Protein AF-A0AAN6IP18-F1 (afdb_monomer)

Sequence (101 aa):
MSTSDHHLHGGDDYEDIKEQDRFLPIANVARIMKRALPENAKIAKEAKETVQECVSEFISFITSEASDRCQQEKRKTINGEDILWAMQSLGFENYAEVLKT

Solvent-accessible surface area (backbone atoms only — not comparable to full-atom values): 6123 Å² total; per-residue (Å²): 139,83,85,80,85,80,83,84,87,74,63,67,70,60,50,54,53,57,55,52,72,61,42,68,61,64,70,60,52,48,53,55,57,48,72,79,46,62,93,85,66,83,78,59,71,65,60,46,52,52,50,38,52,50,52,39,48,49,52,49,54,44,49,49,51,13,43,53,52,28,49,75,71,73,45,94,66,78,52,72,66,35,46,41,47,26,31,43,77,74,72,36,46,78,55,32,60,66,71,71,116

Foldseek 3Di:
DDDDDDDDPDDPVVVVVVVVVLWDPLVVQVVVVCVVDDPPDDDDPVNSVVVRVVVSVVVVQLVVQLVVVCVVVVHPDRDPVSSLVSCVVVPNPVVSVVSVD

pLDDT: mean 87.07, std 18.5, range [34.56, 98.44]

Mean predicted aligned error: 8.72 Å

Nearest PDB structures (foldseek):
  6r0m-assembly2_C  TM=9.789E-01  e=4.740E-11  Arabidopsis thaliana
  6y37-assembly1_B  TM=9.595E-01  e=6.102E-11  Aspergillus nidulans FGSC A4
  7c9o-assembly1_B  TM=9.652E-01  e=8.367E-11  Oryza sativa Japonica Group
  7cvo-assembly1_G-2  TM=9.884E-01  e=1.676E-10  Arabidopsis thaliana
  6y35-assembly1_B  TM=9.482E-01  e=1.011E-10  Aspergillus fumigatus A1163

Radius of gyration: 20.48 Å; Cα contacts (8 Å, |Δi|>4): 51; chains: 1; bounding box: 38×71×36 Å

Secondary structure (DSSP, 8-state):
----------SHHHHHHHHHHTS--HHHHHHHHHHTS-TT----HHHHHHHHHHHHHHHHHHHHHHHHHHHHTT-SS--HHHHHHHHHHTT-HHHHHHTT-

Structure (mmCIF, N/CA/C/O backbone):
data_AF-A0AAN6IP18-F1
#
_entry.id   AF-A0AAN6IP18-F1
#
loop_
_atom_site.group_PDB
_atom_site.id
_atom_site.type_symbol
_atom_site.label_atom_id
_atom_site.label_alt_id
_atom_site.label_comp_id
_atom_site.label_asym_id
_atom_site.label_entity_id
_atom_site.label_seq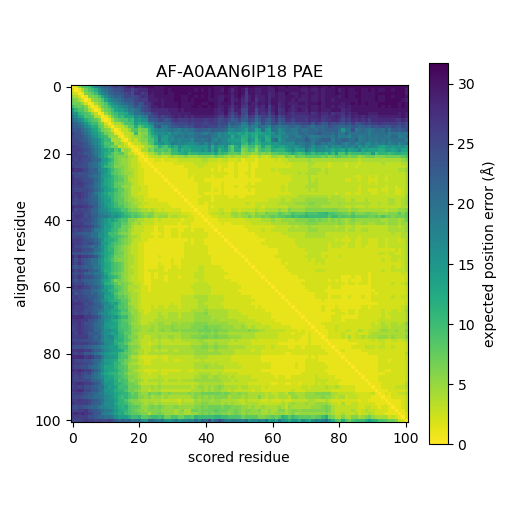_id
_atom_site.pdbx_PDB_ins_code
_atom_site.Cartn_x
_atom_site.Cartn_y
_atom_site.Cartn_z
_atom_site.occupancy
_atom_site.B_iso_or_equiv
_atom_site.auth_seq_id
_atom_site.auth_comp_id
_atom_site.auth_asym_id
_atom_site.auth_atom_id
_atom_site.pdbx_PDB_model_num
ATOM 1 N N . MET A 1 1 ? 17.337 53.307 14.984 1.00 37.75 1 MET A N 1
ATOM 2 C CA . MET A 1 1 ? 16.181 52.452 14.650 1.00 37.75 1 MET A CA 1
ATOM 3 C C . MET A 1 1 ? 16.732 51.304 13.832 1.00 37.75 1 MET A C 1
ATOM 5 O O . MET A 1 1 ? 17.072 51.519 12.680 1.00 37.75 1 MET A O 1
ATOM 9 N N . SER A 1 2 ? 16.937 50.153 14.464 1.00 34.56 2 SER A N 1
ATOM 10 C CA . SER A 1 2 ? 17.432 48.946 13.802 1.00 34.56 2 SER A CA 1
ATOM 11 C C . SER A 1 2 ? 16.319 47.913 13.890 1.00 34.56 2 SER A C 1
ATOM 13 O O . SER A 1 2 ? 15.929 47.541 14.993 1.00 34.56 2 SER A O 1
ATOM 15 N N . THR A 1 3 ? 15.768 47.511 12.752 1.00 37.56 3 THR A N 1
ATOM 16 C CA . THR A 1 3 ? 14.875 46.356 12.646 1.00 37.56 3 THR A CA 1
ATOM 17 C C . THR A 1 3 ? 15.727 45.162 12.240 1.00 37.56 3 THR A C 1
ATOM 19 O O . THR A 1 3 ? 16.325 45.166 11.167 1.00 37.56 3 THR A O 1
ATOM 22 N N . SER A 1 4 ? 15.835 44.180 13.130 1.00 41.59 4 SER A N 1
ATOM 23 C CA . SER A 1 4 ? 16.443 42.884 12.845 1.00 41.59 4 SER A CA 1
ATOM 24 C C . SER A 1 4 ? 15.387 41.966 12.234 1.00 41.59 4 SER A C 1
ATOM 26 O O . SER A 1 4 ? 14.400 41.638 12.889 1.00 41.59 4 SER A O 1
ATOM 28 N N . ASP A 1 5 ? 15.611 41.568 10.984 1.00 42.06 5 ASP A N 1
ATOM 29 C CA . ASP A 1 5 ? 14.951 40.448 10.316 1.00 42.06 5 ASP A CA 1
ATOM 30 C C . ASP A 1 5 ? 15.359 39.132 10.999 1.00 42.06 5 ASP A C 1
ATOM 32 O O . ASP A 1 5 ? 16.530 38.751 10.985 1.00 42.06 5 ASP A O 1
ATOM 36 N N . HIS A 1 6 ? 14.394 38.423 11.586 1.00 42.41 6 HIS A N 1
ATOM 37 C CA . HIS A 1 6 ? 14.537 37.013 11.941 1.00 42.41 6 HIS A CA 1
ATOM 38 C C . HIS A 1 6 ? 13.834 36.177 10.866 1.00 42.41 6 HIS A C 1
ATOM 40 O O . HIS A 1 6 ? 12.627 35.957 10.928 1.00 42.41 6 HIS A O 1
ATOM 46 N N . HIS A 1 7 ? 14.598 35.707 9.878 1.00 42.91 7 HIS A N 1
ATOM 47 C CA . HIS A 1 7 ? 14.163 34.638 8.981 1.00 42.91 7 HIS A CA 1
ATOM 48 C C . HIS A 1 7 ? 14.105 33.317 9.768 1.00 42.91 7 HIS A C 1
ATOM 50 O O . HIS A 1 7 ? 15.135 32.788 10.187 1.00 42.91 7 HIS A O 1
ATOM 56 N N . LEU A 1 8 ? 12.898 32.791 9.983 1.00 42.50 8 LEU A N 1
ATOM 57 C CA . LEU A 1 8 ? 12.663 31.430 10.467 1.00 42.50 8 LEU A CA 1
ATOM 58 C C . LEU A 1 8 ? 12.723 30.472 9.266 1.00 42.50 8 LEU A C 1
ATOM 60 O O . LEU A 1 8 ? 11.774 30.399 8.495 1.00 42.50 8 LEU A O 1
ATOM 64 N N . HIS A 1 9 ? 13.831 29.746 9.108 1.00 48.91 9 HIS A N 1
ATOM 65 C CA . HIS A 1 9 ? 14.014 28.712 8.080 1.00 48.91 9 HIS A CA 1
ATOM 66 C C . HIS A 1 9 ? 14.102 27.323 8.730 1.00 48.91 9 HIS A C 1
ATOM 68 O O . HIS A 1 9 ? 15.160 26.708 8.770 1.00 48.91 9 HIS A O 1
ATOM 74 N N . GLY A 1 10 ? 13.004 26.873 9.343 1.00 50.84 10 GLY A N 1
ATOM 75 C CA . GLY A 1 10 ? 12.952 25.584 10.050 1.00 50.84 10 GLY A CA 1
ATOM 76 C C . GLY A 1 10 ? 11.657 24.796 9.852 1.00 50.84 10 GLY A C 1
ATOM 77 O O . GLY A 1 10 ? 11.390 23.896 10.639 1.00 50.84 10 GLY A O 1
ATOM 78 N N . GLY A 1 11 ? 10.829 25.164 8.868 1.00 55.91 11 GLY A N 1
ATOM 79 C CA . GLY A 1 11 ? 9.565 24.480 8.566 1.00 55.91 11 GLY A CA 1
ATOM 80 C C . GLY A 1 11 ? 9.689 23.390 7.499 1.00 55.91 11 GLY A C 1
ATOM 81 O O . GLY A 1 11 ? 9.015 22.373 7.605 1.00 55.91 11 GLY A O 1
ATOM 82 N N . ASP A 1 12 ? 10.579 23.574 6.523 1.00 58.88 12 ASP A N 1
ATOM 83 C CA . ASP A 1 12 ? 10.617 22.737 5.317 1.00 58.88 12 ASP A CA 1
ATOM 84 C C . ASP A 1 12 ? 11.238 21.352 5.589 1.00 58.88 12 ASP A C 1
ATOM 86 O O . ASP A 1 12 ? 10.657 20.330 5.234 1.00 58.88 12 ASP A O 1
ATOM 90 N N . ASP A 1 13 ? 12.339 21.292 6.349 1.00 58.50 13 ASP A N 1
ATOM 91 C CA . ASP A 1 13 ? 13.029 20.027 6.655 1.00 58.50 13 ASP A CA 1
ATOM 92 C C . ASP A 1 13 ? 12.197 19.074 7.538 1.00 58.50 13 ASP A C 1
ATOM 94 O O . ASP A 1 13 ? 12.316 17.854 7.435 1.00 58.50 13 ASP A O 1
ATOM 98 N N . TYR A 1 14 ? 11.347 19.603 8.426 1.00 59.53 14 TYR A N 1
ATO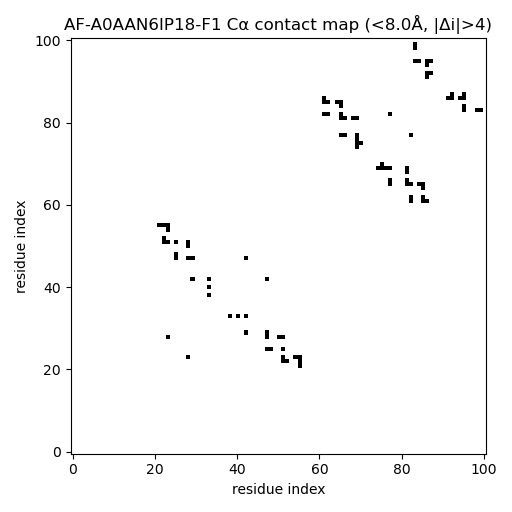M 99 C CA . TYR A 1 14 ? 10.508 18.776 9.306 1.00 59.53 14 TYR A CA 1
ATOM 100 C C . TYR A 1 14 ? 9.296 18.189 8.585 1.00 59.53 14 TYR A C 1
ATOM 102 O O . TYR A 1 14 ? 8.845 17.101 8.946 1.00 59.53 14 TYR A O 1
ATOM 110 N N . GLU A 1 15 ? 8.752 18.903 7.603 1.00 60.91 15 GLU A N 1
ATOM 111 C CA . GLU A 1 15 ? 7.655 18.398 6.781 1.00 60.91 15 GLU A CA 1
ATOM 112 C C . GLU A 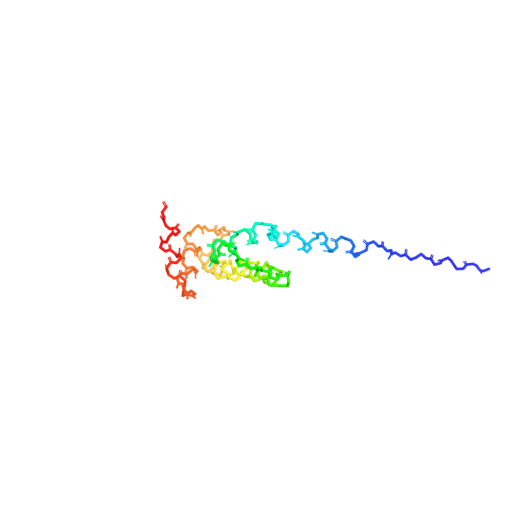1 15 ? 8.169 17.345 5.789 1.00 60.91 15 GLU A C 1
ATOM 114 O O . GLU A 1 15 ? 7.570 16.273 5.703 1.00 60.91 15 GLU A O 1
ATOM 119 N N . ASP A 1 16 ? 9.343 17.548 5.179 1.00 60.47 16 ASP A N 1
ATOM 120 C CA . ASP A 1 16 ? 9.985 16.553 4.303 1.00 60.47 16 ASP A CA 1
ATOM 121 C C . ASP A 1 16 ? 10.278 15.224 5.025 1.00 60.47 16 ASP A C 1
ATOM 123 O O . ASP A 1 16 ? 10.060 14.142 4.470 1.00 60.47 16 ASP A O 1
ATOM 127 N N . ILE A 1 17 ? 10.724 15.270 6.288 1.00 61.19 17 ILE A N 1
ATOM 128 C CA . ILE A 1 17 ? 10.950 14.059 7.099 1.00 61.19 17 ILE A CA 1
ATOM 129 C C . ILE A 1 17 ? 9.629 13.312 7.349 1.00 61.19 17 ILE A C 1
ATOM 131 O O . ILE A 1 17 ? 9.578 12.089 7.213 1.00 61.19 17 ILE A O 1
ATOM 135 N N . LYS A 1 18 ? 8.538 14.030 7.654 1.00 67.94 18 LYS A N 1
ATOM 136 C CA . LYS A 1 18 ? 7.215 13.413 7.847 1.00 67.94 18 LYS A CA 1
ATOM 137 C C . LYS A 1 18 ? 6.649 12.843 6.553 1.00 67.94 18 LYS A C 1
ATOM 139 O O . LYS A 1 18 ? 5.943 11.837 6.596 1.00 67.94 18 LYS A O 1
ATOM 144 N N . GLU A 1 19 ? 6.913 13.470 5.408 1.00 68.50 19 GLU A N 1
ATOM 145 C CA . GLU A 1 19 ? 6.473 12.929 4.125 1.00 68.50 19 GLU A CA 1
ATOM 146 C C . GLU A 1 19 ? 7.187 11.619 3.800 1.00 68.50 19 GLU A C 1
ATOM 148 O O . GLU A 1 19 ? 6.527 10.669 3.375 1.00 68.50 19 GLU A O 1
ATOM 153 N N . GLN A 1 20 ? 8.495 11.531 4.067 1.00 70.25 20 GLN A N 1
ATOM 154 C CA . GLN A 1 20 ? 9.262 10.300 3.872 1.00 70.25 20 GLN A CA 1
ATOM 155 C C . GLN A 1 20 ? 8.775 9.149 4.758 1.00 70.25 20 GLN A C 1
ATOM 157 O O . GLN A 1 20 ? 8.733 8.012 4.287 1.00 70.25 20 GLN A O 1
ATOM 162 N N . ASP A 1 21 ? 8.330 9.430 5.986 1.00 80.81 21 ASP A N 1
ATOM 163 C CA . ASP A 1 21 ? 7.756 8.419 6.885 1.00 80.81 21 ASP A CA 1
ATOM 164 C C . ASP A 1 21 ? 6.463 7.782 6.337 1.00 80.81 21 ASP A C 1
ATOM 166 O O . ASP A 1 21 ? 6.106 6.665 6.721 1.00 80.81 21 ASP A O 1
ATOM 170 N N . ARG A 1 22 ? 5.757 8.451 5.413 1.00 88.94 22 ARG A N 1
ATOM 171 C CA . ARG A 1 22 ? 4.543 7.909 4.770 1.00 88.94 22 ARG A CA 1
ATOM 172 C C . ARG A 1 22 ? 4.848 6.932 3.637 1.00 88.94 22 ARG A C 1
ATOM 174 O O . ARG A 1 22 ? 3.945 6.217 3.190 1.00 88.94 22 ARG A O 1
ATOM 181 N N . PHE A 1 23 ? 6.084 6.902 3.144 1.00 95.06 23 PHE A N 1
ATOM 182 C CA . PHE A 1 23 ? 6.469 6.093 1.996 1.00 95.06 23 PHE A CA 1
ATOM 183 C C . PHE A 1 23 ? 7.258 4.854 2.411 1.00 95.06 23 PHE A C 1
ATOM 185 O O . PHE A 1 23 ? 8.151 4.885 3.255 1.00 95.06 23 PHE A O 1
ATOM 192 N N . LEU A 1 24 ? 6.990 3.732 1.742 1.00 95.56 24 LEU A N 1
ATOM 193 C CA . LEU A 1 24 ? 7.853 2.561 1.872 1.00 95.56 24 LEU A CA 1
ATOM 194 C C . LEU A 1 24 ? 9.230 2.855 1.261 1.00 95.56 24 LEU A C 1
ATOM 196 O O . LEU A 1 24 ? 9.300 3.541 0.244 1.00 95.56 24 LEU A O 1
ATOM 200 N N . PRO A 1 25 ? 10.332 2.285 1.780 1.00 95.56 25 PRO A N 1
ATOM 201 C CA . PRO A 1 25 ? 11.658 2.528 1.221 1.00 95.56 25 PRO A CA 1
ATOM 202 C C . PRO A 1 25 ? 11.720 2.216 -0.281 1.00 95.56 25 PRO A C 1
ATOM 204 O O . PRO A 1 25 ? 11.446 1.085 -0.698 1.00 95.56 25 PRO A O 1
ATOM 207 N N . ILE A 1 26 ? 12.153 3.188 -1.092 1.00 96.38 26 ILE A N 1
ATOM 208 C CA . ILE A 1 26 ? 12.175 3.085 -2.564 1.00 96.38 26 ILE A CA 1
ATOM 209 C C . ILE A 1 26 ? 12.930 1.843 -3.062 1.00 96.38 26 ILE A C 1
ATOM 211 O O . ILE A 1 26 ? 12.549 1.218 -4.051 1.00 96.38 26 ILE A O 1
ATOM 215 N N . ALA A 1 27 ? 13.979 1.423 -2.347 1.00 97.31 27 ALA A N 1
ATOM 216 C CA . ALA A 1 27 ? 14.758 0.232 -2.673 1.00 97.31 27 ALA A CA 1
ATOM 217 C C . ALA A 1 27 ? 13.934 -1.063 -2.566 1.00 97.31 27 ALA A C 1
ATOM 219 O O . ALA A 1 27 ? 14.136 -1.994 -3.349 1.00 97.31 27 ALA A O 1
ATOM 220 N N . ASN A 1 28 ? 12.996 -1.130 -1.618 1.00 97.75 28 ASN A N 1
ATOM 221 C CA . ASN A 1 28 ? 12.112 -2.279 -1.447 1.00 97.75 28 ASN A CA 1
ATOM 222 C C . ASN A 1 28 ? 11.044 -2.309 -2.545 1.00 97.75 28 ASN A C 1
ATOM 224 O O . ASN A 1 28 ? 10.852 -3.361 -3.158 1.00 97.75 28 ASN A O 1
ATOM 228 N N . VAL A 1 29 ? 10.440 -1.156 -2.858 1.00 97.88 29 VAL A N 1
ATOM 229 C CA . VAL A 1 29 ? 9.485 -1.005 -3.971 1.00 97.88 29 VAL A CA 1
ATOM 230 C C . VAL A 1 29 ? 10.142 -1.410 -5.293 1.00 97.88 29 VAL A C 1
ATOM 232 O O . VAL A 1 29 ? 9.668 -2.318 -5.976 1.00 97.88 29 VAL A O 1
ATOM 235 N N . ALA A 1 30 ? 11.309 -0.840 -5.606 1.00 97.75 30 ALA A N 1
ATOM 236 C CA . ALA A 1 30 ? 12.048 -1.140 -6.830 1.00 97.75 30 ALA A CA 1
ATOM 237 C C . ALA A 1 30 ? 12.414 -2.629 -6.957 1.00 97.75 30 ALA A C 1
ATOM 239 O O . ALA A 1 30 ? 12.353 -3.188 -8.053 1.00 97.75 30 ALA A O 1
ATOM 240 N N . ARG A 1 31 ? 12.774 -3.292 -5.846 1.00 97.62 31 ARG A N 1
ATOM 241 C CA . ARG A 1 31 ? 13.091 -4.729 -5.831 1.00 97.62 31 ARG A CA 1
ATOM 242 C C . ARG A 1 31 ? 11.874 -5.584 -6.183 1.00 97.62 31 ARG A C 1
ATOM 244 O O . ARG A 1 31 ? 12.022 -6.546 -6.931 1.00 97.62 31 ARG A O 1
ATOM 251 N N . ILE A 1 32 ? 10.695 -5.248 -5.661 1.00 97.75 32 ILE A N 1
ATOM 252 C CA . ILE A 1 32 ? 9.447 -5.966 -5.961 1.00 97.75 32 ILE A CA 1
ATOM 253 C C . ILE A 1 32 ? 9.029 -5.717 -7.411 1.00 97.75 32 ILE A C 1
ATOM 255 O O . ILE A 1 32 ? 8.808 -6.682 -8.138 1.00 97.75 32 ILE A O 1
ATOM 259 N N . MET A 1 33 ? 9.027 -4.459 -7.865 1.00 98.12 33 MET A N 1
ATOM 260 C CA . MET A 1 33 ? 8.736 -4.116 -9.264 1.00 98.12 33 MET A CA 1
ATOM 261 C C . MET A 1 33 ? 9.626 -4.902 -10.232 1.00 98.12 33 MET A C 1
ATOM 263 O O . MET A 1 33 ? 9.151 -5.445 -11.223 1.00 98.12 33 MET A O 1
ATOM 267 N N . LYS A 1 34 ? 10.924 -5.016 -9.927 1.00 97.62 34 LYS A N 1
ATOM 268 C CA . LYS A 1 34 ? 11.887 -5.722 -10.775 1.00 97.62 34 LYS A CA 1
ATOM 269 C C . LYS A 1 34 ? 11.610 -7.225 -10.887 1.00 97.62 34 LYS A C 1
ATOM 271 O O . LYS A 1 34 ? 11.889 -7.788 -11.939 1.00 97.62 34 LYS A O 1
ATOM 276 N N . ARG A 1 35 ? 11.044 -7.863 -9.853 1.00 97.25 35 ARG A N 1
ATOM 277 C CA . ARG A 1 35 ? 10.650 -9.288 -9.886 1.00 97.25 35 ARG A CA 1
ATOM 278 C C . ARG A 1 35 ? 9.491 -9.563 -10.844 1.00 97.25 35 ARG A C 1
ATOM 280 O O . ARG A 1 35 ? 9.373 -10.682 -11.323 1.00 97.25 35 ARG A O 1
ATOM 287 N N . ALA A 1 36 ? 8.662 -8.558 -11.123 1.00 96.56 36 ALA A N 1
ATOM 288 C CA . ALA A 1 36 ? 7.560 -8.659 -12.077 1.00 96.56 36 ALA A CA 1
ATOM 289 C C . ALA A 1 36 ? 7.995 -8.411 -13.536 1.00 96.56 36 ALA A C 1
ATOM 291 O O . ALA A 1 36 ? 7.164 -8.449 -14.439 1.00 96.56 36 ALA A O 1
ATOM 292 N N . LEU A 1 37 ? 9.282 -8.135 -13.780 1.00 97.25 37 LEU A N 1
ATOM 293 C CA . LEU A 1 37 ? 9.820 -7.769 -15.090 1.00 97.25 37 LEU A CA 1
ATOM 294 C C . LEU A 1 37 ? 10.927 -8.738 -15.540 1.00 97.25 37 LEU A C 1
ATOM 296 O O . LEU A 1 37 ? 11.555 -9.390 -14.705 1.00 97.25 37 LEU A O 1
ATOM 300 N N . PRO A 1 38 ? 11.250 -8.779 -16.847 1.00 97.62 38 PRO A N 1
ATOM 301 C CA . PRO A 1 38 ? 12.413 -9.506 -17.348 1.00 97.62 38 PRO A CA 1
ATOM 302 C C . PRO A 1 38 ? 13.733 -9.069 -16.690 1.00 97.62 38 PRO A C 1
ATOM 304 O O . PRO A 1 38 ? 13.915 -7.908 -16.295 1.00 97.62 38 PRO A O 1
ATOM 307 N N . GLU A 1 39 ? 14.697 -9.990 -16.632 1.00 93.88 39 GLU A N 1
ATOM 308 C CA . GLU A 1 39 ? 15.974 -9.817 -15.924 1.00 93.88 39 GLU A CA 1
ATOM 309 C C . GLU A 1 39 ? 16.752 -8.565 -16.367 1.00 93.88 39 GLU A C 1
ATOM 311 O O . GLU A 1 39 ? 17.282 -7.825 -15.538 1.00 93.88 39 GLU A O 1
ATOM 316 N N . ASN A 1 40 ? 16.725 -8.226 -17.655 1.00 94.25 40 ASN A N 1
ATOM 317 C CA . ASN A 1 40 ? 17.442 -7.086 -18.236 1.00 94.25 40 ASN A CA 1
ATOM 318 C C . ASN A 1 40 ? 16.626 -5.777 -18.311 1.00 94.25 40 ASN A C 1
ATOM 320 O O . ASN A 1 40 ? 17.163 -4.747 -18.721 1.00 94.25 40 ASN A O 1
ATOM 324 N N . ALA A 1 41 ? 15.351 -5.780 -17.910 1.00 97.38 41 ALA A N 1
ATOM 325 C CA . ALA A 1 41 ? 14.502 -4.589 -17.972 1.00 97.38 41 ALA A CA 1
ATOM 326 C C . ALA A 1 41 ? 15.029 -3.447 -17.077 1.00 97.38 41 ALA A C 1
ATOM 328 O O . ALA A 1 41 ? 15.515 -3.679 -15.969 1.00 97.38 41 ALA A O 1
ATOM 329 N N . LYS A 1 42 ? 14.897 -2.194 -17.509 1.00 96.94 42 LYS A N 1
ATOM 330 C CA . LYS A 1 42 ? 15.213 -1.024 -16.674 1.00 96.94 42 LYS A CA 1
ATOM 331 C C . LYS A 1 42 ? 13.916 -0.360 -16.227 1.00 96.94 42 LYS A C 1
ATOM 333 O O . LYS A 1 42 ? 12.966 -0.298 -16.996 1.00 96.94 42 LYS A O 1
ATOM 338 N N . ILE A 1 43 ? 13.894 0.136 -14.994 1.00 97.88 43 ILE A N 1
ATOM 339 C CA . ILE A 1 43 ? 12.778 0.916 -14.451 1.00 97.88 43 ILE A CA 1
ATOM 340 C C . ILE A 1 43 ? 13.280 2.348 -14.284 1.00 97.88 43 ILE A C 1
ATOM 342 O O . ILE A 1 43 ? 14.297 2.559 -13.610 1.00 97.88 43 ILE A O 1
ATOM 346 N N . ALA A 1 44 ? 12.583 3.298 -14.908 1.00 98.44 44 ALA A N 1
ATOM 347 C CA . ALA A 1 44 ? 12.850 4.727 -14.772 1.00 98.44 44 ALA A CA 1
ATOM 348 C C . ALA A 1 44 ? 12.741 5.179 -13.306 1.00 98.44 44 ALA A C 1
ATOM 350 O O . ALA A 1 44 ? 12.131 4.492 -12.484 1.00 98.44 44 ALA A O 1
ATOM 351 N N . LYS A 1 45 ? 13.361 6.310 -12.964 1.00 97.50 45 LYS A N 1
ATOM 352 C CA . LYS A 1 45 ? 13.309 6.841 -11.597 1.00 97.50 45 LYS A CA 1
ATOM 353 C C . LYS A 1 45 ? 11.870 7.224 -11.243 1.00 97.50 45 LYS A C 1
ATOM 355 O O . LYS A 1 45 ? 11.349 6.726 -10.251 1.00 97.50 45 LYS A O 1
ATOM 360 N N . GLU A 1 46 ? 11.226 7.973 -12.132 1.00 97.88 46 GLU A N 1
ATOM 361 C CA . GLU A 1 46 ? 9.865 8.483 -11.977 1.00 97.88 46 GLU A CA 1
ATOM 362 C C . GLU A 1 46 ? 8.871 7.331 -11.800 1.00 97.88 46 GLU A C 1
ATOM 364 O O . GLU A 1 46 ? 8.017 7.368 -10.928 1.00 97.88 46 GLU A O 1
ATOM 369 N N . ALA A 1 47 ? 9.042 6.233 -12.545 1.00 98.31 47 ALA A N 1
ATOM 370 C CA . ALA A 1 47 ? 8.182 5.058 -12.405 1.00 98.31 47 ALA A CA 1
ATOM 371 C C . ALA A 1 47 ? 8.281 4.395 -11.017 1.00 98.31 47 ALA A C 1
ATOM 373 O O . ALA A 1 47 ? 7.300 3.829 -10.541 1.00 98.31 47 ALA A O 1
ATOM 374 N N . LYS A 1 48 ? 9.452 4.432 -10.364 1.00 98.06 48 LYS A N 1
ATOM 375 C CA . LYS A 1 48 ? 9.601 3.902 -8.997 1.00 98.06 48 LYS A CA 1
ATOM 376 C C . LYS A 1 48 ? 8.923 4.818 -7.983 1.00 98.06 48 LYS A C 1
ATOM 378 O O . LYS A 1 48 ? 8.296 4.302 -7.067 1.00 98.06 48 LYS A O 1
ATOM 383 N N . GLU A 1 49 ? 9.060 6.131 -8.159 1.00 96.75 49 GLU A N 1
ATOM 384 C CA . GLU A 1 49 ? 8.441 7.153 -7.304 1.00 96.75 49 GLU A CA 1
ATOM 385 C C . GLU A 1 49 ? 6.912 7.095 -7.424 1.00 96.75 49 GLU A C 1
ATOM 387 O O . GLU A 1 49 ? 6.232 6.935 -6.419 1.00 96.75 49 GLU A O 1
ATOM 392 N N . THR A 1 50 ? 6.368 7.024 -8.643 1.00 98.06 50 THR A N 1
ATOM 393 C CA . THR A 1 50 ? 4.922 6.859 -8.856 1.00 98.06 50 THR A CA 1
ATOM 394 C C . THR A 1 50 ? 4.382 5.594 -8.190 1.00 98.06 50 THR A C 1
ATOM 396 O O . THR A 1 50 ? 3.358 5.634 -7.522 1.00 98.06 50 THR A O 1
ATOM 399 N N . VAL A 1 51 ? 5.062 4.450 -8.321 1.00 98.25 51 VAL A N 1
A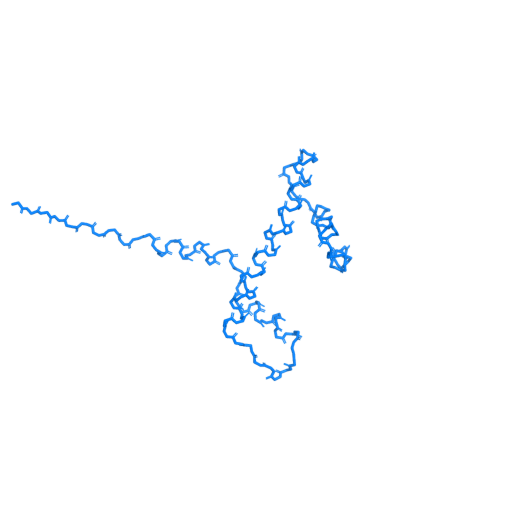TOM 400 C CA . VAL A 1 51 ? 4.595 3.215 -7.664 1.00 98.25 51 VAL A CA 1
ATOM 401 C C . VAL A 1 51 ? 4.746 3.285 -6.140 1.00 98.25 51 VAL A C 1
ATOM 403 O O . VAL A 1 51 ? 3.931 2.702 -5.427 1.00 98.25 51 VAL A O 1
ATOM 406 N N . GLN A 1 52 ? 5.754 3.997 -5.628 1.00 97.50 52 GLN A N 1
ATOM 407 C CA . GLN A 1 52 ? 5.921 4.258 -4.197 1.00 97.50 52 GLN A CA 1
ATOM 408 C C . GLN A 1 52 ? 4.764 5.106 -3.640 1.00 97.50 52 GLN A C 1
ATOM 410 O O . GLN A 1 52 ? 4.246 4.795 -2.571 1.00 97.50 52 GLN A O 1
ATOM 415 N N . GLU A 1 53 ? 4.311 6.117 -4.376 1.00 96.56 53 GLU A N 1
ATOM 416 C CA . GLU A 1 53 ? 3.120 6.896 -4.027 1.00 96.56 53 GLU A CA 1
ATOM 417 C C . GLU A 1 53 ? 1.856 6.028 -4.101 1.00 96.56 53 GLU A C 1
ATOM 419 O O . GLU A 1 53 ? 1.079 5.973 -3.147 1.00 96.56 53 GLU A O 1
ATOM 424 N N . CYS A 1 54 ? 1.681 5.268 -5.190 1.00 97.88 54 CYS A N 1
ATOM 425 C CA . CYS A 1 54 ? 0.520 4.397 -5.370 1.00 97.88 54 CYS A CA 1
ATOM 426 C C . CYS A 1 54 ? 0.395 3.332 -4.276 1.00 97.88 54 CYS A C 1
ATOM 428 O O . CYS A 1 54 ? -0.721 2.995 -3.897 1.00 97.88 54 CYS A O 1
ATOM 430 N N . VAL A 1 55 ? 1.501 2.773 -3.768 1.00 97.44 55 VAL A N 1
ATOM 431 C CA . VAL A 1 55 ? 1.422 1.763 -2.700 1.00 97.44 55 VAL A CA 1
ATOM 432 C C . VAL A 1 55 ? 1.022 2.381 -1.360 1.00 97.44 55 VAL A C 1
ATOM 434 O O . VAL A 1 55 ? 0.275 1.754 -0.612 1.00 97.44 55 VAL A O 1
ATOM 437 N N . SER A 1 56 ? 1.449 3.612 -1.070 1.00 95.56 56 SER A N 1
ATOM 438 C CA . SER A 1 56 ? 0.990 4.340 0.119 1.00 95.56 56 SER A CA 1
ATOM 439 C C . SER A 1 56 ? -0.498 4.688 0.025 1.00 95.56 56 SER A C 1
ATOM 441 O O . SER A 1 56 ? -1.235 4.518 1.001 1.00 95.56 56 SER A O 1
ATOM 443 N N . GLU A 1 57 ? -0.963 5.083 -1.160 1.00 96.00 57 GLU A N 1
ATOM 444 C CA . GLU A 1 57 ? -2.390 5.298 -1.408 1.00 96.00 57 GLU A CA 1
ATOM 445 C C . GLU A 1 57 ? -3.178 3.989 -1.304 1.00 96.00 57 GLU A C 1
ATOM 447 O O . GLU A 1 57 ? -4.220 3.946 -0.663 1.00 96.00 57 GLU A O 1
ATOM 452 N N . PHE A 1 58 ? -2.654 2.885 -1.840 1.00 97.69 58 PHE A N 1
ATOM 453 C CA . PHE A 1 58 ? -3.288 1.571 -1.739 1.00 97.69 58 PHE A CA 1
ATOM 454 C C . PHE A 1 58 ? -3.457 1.120 -0.282 1.00 97.69 58 PHE A C 1
ATOM 456 O O . PHE A 1 58 ? -4.524 0.632 0.090 1.00 97.69 58 PHE A O 1
ATOM 463 N N . ILE A 1 59 ? -2.438 1.316 0.565 1.00 96.62 59 ILE A N 1
ATOM 464 C CA . ILE A 1 59 ? -2.542 1.038 2.005 1.00 96.62 59 ILE A CA 1
ATOM 465 C C . ILE A 1 59 ? -3.659 1.886 2.620 1.00 96.62 59 ILE A C 1
ATOM 467 O O . ILE A 1 59 ? -4.494 1.349 3.350 1.00 96.62 59 ILE A O 1
ATOM 471 N N . SER A 1 60 ? -3.700 3.182 2.306 1.00 96.62 60 SER A N 1
ATOM 472 C CA . SER A 1 60 ? -4.718 4.105 2.821 1.00 96.62 60 SER A CA 1
ATOM 473 C C . SER A 1 60 ? -6.126 3.713 2.370 1.00 96.62 60 SER A C 1
ATOM 475 O O . SER A 1 60 ? -7.027 3.647 3.200 1.00 96.62 60 SER A O 1
ATOM 477 N N . PHE A 1 61 ? -6.292 3.360 1.096 1.00 97.44 61 PHE A N 1
ATOM 478 C CA . PHE A 1 61 ? -7.557 2.969 0.482 1.00 97.44 61 PHE A CA 1
ATOM 479 C C . PHE A 1 61 ? -8.147 1.685 1.082 1.00 97.44 61 PHE A C 1
ATOM 481 O O . PHE A 1 61 ? -9.312 1.653 1.475 1.00 97.44 61 PHE A O 1
ATOM 488 N N . ILE A 1 62 ? -7.344 0.624 1.218 1.00 98.06 62 ILE A N 1
ATOM 489 C CA . ILE A 1 62 ? -7.820 -0.611 1.861 1.00 98.06 62 ILE A CA 1
ATOM 490 C C . ILE A 1 62 ? -8.118 -0.365 3.345 1.00 98.06 62 ILE A C 1
ATOM 492 O O . ILE A 1 62 ? -9.116 -0.854 3.879 1.00 98.06 62 ILE A O 1
ATOM 496 N N . THR A 1 63 ? -7.258 0.399 4.023 1.00 97.88 63 THR A N 1
ATOM 497 C CA . THR A 1 63 ? -7.411 0.666 5.458 1.00 97.88 63 THR A CA 1
ATOM 498 C C . THR A 1 63 ? -8.637 1.529 5.743 1.00 97.88 63 THR A C 1
ATOM 500 O O . THR A 1 63 ? -9.279 1.315 6.769 1.00 97.88 63 THR A O 1
ATOM 503 N N . SER A 1 64 ? -9.003 2.465 4.860 1.00 98.00 64 SER A N 1
ATOM 504 C CA . SER A 1 64 ? -10.218 3.269 5.029 1.00 98.00 64 SER A CA 1
ATOM 505 C C . SER A 1 64 ? -11.475 2.409 4.957 1.00 98.00 64 SER A C 1
ATOM 507 O O . SER A 1 64 ? -12.303 2.488 5.857 1.00 98.00 64 SER A O 1
ATOM 509 N N . GLU A 1 65 ? -11.571 1.508 3.977 1.00 98.19 65 GLU A N 1
ATOM 510 C CA . GLU A 1 65 ? -12.722 0.605 3.840 1.00 98.19 65 GLU A CA 1
ATOM 511 C C . GLU A 1 65 ? -12.837 -0.354 5.043 1.00 98.19 65 GLU A C 1
ATOM 513 O O . GLU A 1 65 ? -13.904 -0.536 5.634 1.00 98.19 65 GLU A O 1
ATOM 518 N N . ALA A 1 66 ? -11.709 -0.918 5.487 1.00 98.31 66 ALA A N 1
ATOM 519 C CA . ALA A 1 66 ? -11.662 -1.762 6.681 1.00 98.31 66 ALA A CA 1
ATOM 520 C C . ALA A 1 66 ? -12.028 -0.989 7.965 1.00 98.31 66 ALA A C 1
ATOM 522 O O . ALA A 1 66 ? -12.701 -1.520 8.854 1.00 98.31 66 ALA A O 1
ATOM 523 N N . SER A 1 67 ? -11.595 0.270 8.065 1.00 98.25 67 SER A N 1
ATOM 524 C CA . SER A 1 67 ? -11.925 1.169 9.173 1.00 98.25 67 SER A CA 1
ATOM 525 C C . SER A 1 67 ? -13.423 1.461 9.224 1.00 98.25 67 SER A C 1
ATOM 527 O O . SER A 1 67 ? -14.016 1.367 10.300 1.00 98.25 67 SER A O 1
ATOM 529 N N . ASP A 1 68 ? -14.050 1.738 8.080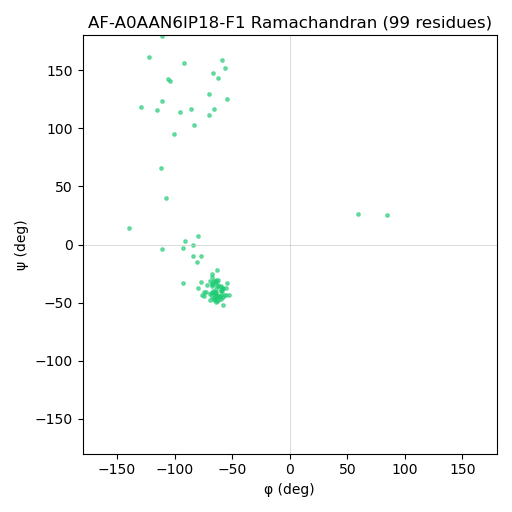 1.00 97.81 68 ASP A N 1
ATOM 530 C CA . ASP A 1 68 ? -15.482 2.024 7.996 1.00 97.81 68 ASP A CA 1
ATOM 531 C C . ASP A 1 68 ? -16.312 0.839 8.496 1.00 97.81 68 ASP A C 1
ATOM 533 O O . ASP A 1 68 ? -17.201 1.016 9.336 1.00 97.81 68 ASP A O 1
ATOM 537 N N . ARG A 1 69 ? -15.969 -0.390 8.089 1.00 97.19 69 ARG A N 1
ATOM 538 C CA . ARG A 1 69 ? -16.610 -1.600 8.626 1.00 97.19 69 ARG A CA 1
ATOM 539 C C . ARG A 1 69 ? -16.386 -1.765 10.131 1.00 97.19 69 ARG A C 1
ATOM 541 O O . ARG A 1 69 ? -17.338 -2.010 10.874 1.00 97.19 69 ARG A O 1
ATOM 548 N N . CYS A 1 70 ? -15.147 -1.618 10.596 1.00 98.25 70 CYS A N 1
ATOM 549 C CA . CYS A 1 70 ? -14.802 -1.716 12.017 1.00 98.25 70 CYS A CA 1
ATOM 550 C C . CYS A 1 70 ? -15.638 -0.742 12.871 1.00 98.25 70 CYS A C 1
ATOM 552 O O . CYS A 1 70 ? -16.193 -1.123 13.908 1.00 98.25 70 CYS A O 1
ATOM 554 N N . GLN A 1 71 ? -15.797 0.497 12.399 1.00 97.50 71 GLN A N 1
ATOM 555 C CA . GLN A 1 71 ? -16.599 1.527 13.057 1.00 97.50 71 GLN A CA 1
ATOM 556 C C . GLN A 1 71 ? -18.099 1.217 13.025 1.00 97.50 71 GLN A C 1
ATOM 558 O O . GLN 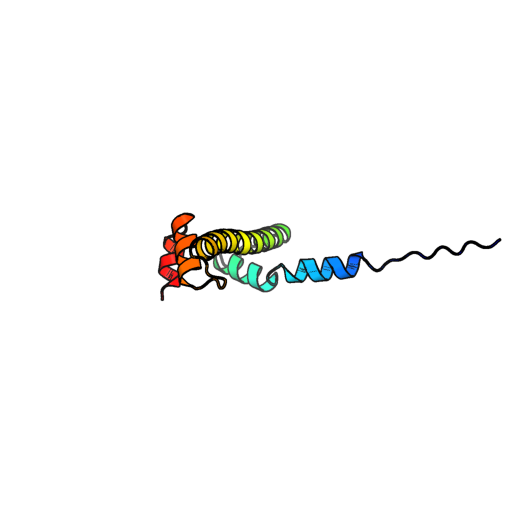A 1 71 ? -18.773 1.387 14.045 1.00 97.50 71 GLN A O 1
ATOM 563 N N . GLN A 1 72 ? -18.625 0.719 11.900 1.00 96.81 72 GLN A N 1
ATOM 564 C CA . GLN A 1 72 ? -20.019 0.267 11.792 1.00 96.81 72 GLN A CA 1
ATOM 565 C C . GLN A 1 72 ? -20.333 -0.844 12.806 1.00 96.81 72 GLN A C 1
ATOM 567 O O . GLN A 1 72 ? -21.396 -0.843 13.431 1.00 96.81 72 GLN A O 1
ATOM 572 N N . GLU A 1 73 ? -19.375 -1.740 13.053 1.00 97.06 73 GLU A N 1
ATOM 573 C CA . GLU A 1 73 ? -19.460 -2.792 14.072 1.00 97.06 73 GLU A CA 1
ATOM 574 C C . GLU A 1 73 ? -19.154 -2.300 15.505 1.00 97.06 73 GLU A C 1
ATOM 576 O O . GLU A 1 73 ? -19.093 -3.096 16.443 1.00 97.06 73 GLU A O 1
ATOM 581 N N . LYS A 1 74 ? -19.000 -0.983 15.712 1.00 97.50 74 LYS A N 1
ATOM 582 C CA . LYS A 1 74 ? -18.696 -0.329 17.002 1.00 97.50 74 LYS A CA 1
ATOM 583 C C . LYS A 1 74 ? -17.389 -0.802 17.645 1.00 97.50 74 LYS A C 1
ATOM 585 O O . LYS A 1 74 ? -17.224 -0.720 18.867 1.00 97.50 74 LYS A O 1
ATOM 590 N N . ARG A 1 75 ? -16.446 -1.280 16.836 1.00 98.06 75 ARG A N 1
ATOM 591 C CA . ARG A 1 75 ? -15.099 -1.652 17.271 1.00 98.06 75 ARG A CA 1
ATOM 592 C C . ARG A 1 75 ? -14.153 -0.457 17.120 1.00 98.06 75 ARG A C 1
ATOM 594 O O . ARG A 1 75 ? -14.409 0.478 16.370 1.00 98.06 75 ARG A O 1
ATOM 601 N N . LYS A 1 76 ? -13.064 -0.467 17.895 1.00 96.75 76 LYS A N 1
ATOM 602 C CA . LYS A 1 76 ? -11.999 0.560 17.859 1.00 96.75 76 LYS A CA 1
ATOM 603 C C . LYS A 1 76 ? -10.675 0.035 17.302 1.00 96.75 76 LYS A C 1
ATOM 605 O O . LYS A 1 76 ? -9.709 0.783 17.204 1.00 96.75 76 LYS A O 1
ATOM 610 N N . THR A 1 77 ? -10.615 -1.255 16.995 1.00 97.69 77 THR A N 1
ATOM 611 C CA . THR A 1 77 ? -9.408 -1.942 16.544 1.00 97.69 77 THR A CA 1
ATOM 612 C C . THR A 1 77 ? -9.751 -2.692 15.273 1.00 97.69 77 THR A C 1
ATOM 614 O O . THR A 1 77 ? -10.615 -3.570 15.296 1.00 97.69 77 THR A O 1
ATOM 617 N N . ILE A 1 78 ? -9.078 -2.315 14.188 1.00 97.94 78 ILE A N 1
ATOM 618 C CA . ILE A 1 78 ? -9.134 -3.021 12.909 1.00 97.94 78 ILE A CA 1
ATOM 619 C C . ILE A 1 78 ? -8.402 -4.351 13.091 1.00 97.94 78 ILE A C 1
ATOM 621 O O . ILE A 1 78 ? -7.285 -4.378 13.613 1.00 97.94 78 ILE A O 1
ATOM 625 N N . ASN A 1 79 ? -9.039 -5.451 12.706 1.00 95.75 79 ASN A N 1
ATOM 626 C CA . ASN A 1 79 ? -8.452 -6.787 12.754 1.00 95.75 79 ASN A CA 1
ATOM 627 C C . ASN A 1 79 ? -8.187 -7.323 11.332 1.00 95.75 79 ASN A C 1
ATOM 629 O O . ASN A 1 79 ? -8.465 -6.661 10.334 1.00 95.75 79 ASN A O 1
ATOM 633 N N . GLY A 1 80 ? -7.631 -8.533 11.225 1.00 95.44 80 GLY A N 1
ATOM 634 C CA . GLY A 1 80 ? -7.360 -9.147 9.920 1.00 95.44 80 GLY A CA 1
ATOM 635 C C . GLY A 1 80 ? -8.622 -9.448 9.100 1.00 95.44 80 GLY A C 1
ATOM 636 O O . GLY A 1 80 ? -8.577 -9.384 7.875 1.00 95.44 80 GLY A O 1
ATOM 637 N N . GLU A 1 81 ? -9.754 -9.731 9.749 1.00 95.00 81 GLU A N 1
ATOM 638 C CA . GLU A 1 81 ? -11.024 -10.014 9.066 1.00 95.00 81 GLU A CA 1
ATOM 639 C C . GLU A 1 81 ? -11.577 -8.772 8.357 1.00 95.00 81 GLU A C 1
ATOM 641 O O . GLU A 1 81 ? -12.115 -8.889 7.256 1.00 95.00 81 GLU A O 1
ATOM 646 N N . ASP A 1 82 ? -11.387 -7.588 8.943 1.00 97.12 82 ASP A N 1
ATOM 647 C CA . ASP A 1 82 ? -11.746 -6.309 8.324 1.00 97.12 82 ASP A CA 1
ATOM 648 C C . ASP A 1 82 ? -10.972 -6.080 7.027 1.00 97.12 82 ASP A C 1
ATOM 650 O O . ASP A 1 82 ? -11.553 -5.705 6.010 1.00 97.12 82 ASP A O 1
ATOM 654 N N . ILE A 1 83 ? -9.666 -6.362 7.045 1.00 97.38 83 ILE A N 1
ATOM 655 C CA . ILE A 1 83 ? -8.796 -6.230 5.871 1.00 97.38 83 ILE A CA 1
ATOM 656 C C . ILE A 1 83 ? -9.198 -7.232 4.789 1.00 97.38 83 ILE A C 1
ATOM 658 O O . ILE A 1 83 ? -9.324 -6.865 3.623 1.00 97.38 83 ILE A O 1
ATOM 662 N N . LEU A 1 84 ? -9.435 -8.494 5.163 1.00 96.62 84 LEU A N 1
ATOM 663 C CA . LEU A 1 84 ? -9.885 -9.521 4.222 1.00 96.62 84 LEU A CA 1
ATOM 664 C C . LEU A 1 84 ? -11.221 -9.146 3.576 1.00 96.62 84 LEU A C 1
ATOM 666 O O . LEU A 1 84 ? -11.406 -9.363 2.379 1.00 96.62 84 LEU A O 1
ATOM 670 N N . TRP A 1 85 ? -12.138 -8.562 4.344 1.00 96.00 85 TRP A N 1
ATOM 671 C CA . TRP A 1 85 ? -13.408 -8.083 3.820 1.00 96.00 85 TRP A CA 1
ATOM 672 C C . TRP A 1 85 ? -13.266 -6.864 2.915 1.00 96.00 85 TRP A C 1
ATOM 674 O O . TRP A 1 85 ? -13.909 -6.832 1.869 1.00 96.00 85 TRP A O 1
ATOM 684 N N . ALA A 1 86 ? -12.428 -5.893 3.279 1.00 97.75 86 ALA A N 1
ATOM 685 C CA . ALA A 1 86 ? -12.166 -4.723 2.446 1.00 97.75 86 ALA A CA 1
ATOM 686 C C . ALA A 1 86 ? -11.580 -5.145 1.092 1.00 97.75 86 ALA A C 1
ATOM 688 O O . ALA A 1 86 ? -12.075 -4.734 0.047 1.00 97.75 86 ALA A O 1
ATOM 689 N N . MET A 1 87 ? -10.602 -6.058 1.095 1.00 97.06 87 MET A N 1
ATOM 690 C CA . MET A 1 87 ? -10.035 -6.627 -0.132 1.00 97.06 87 MET A CA 1
ATOM 691 C C . MET A 1 87 ? -11.107 -7.288 -1.008 1.00 97.06 87 MET A C 1
ATOM 693 O O . MET A 1 87 ? -11.117 -7.078 -2.215 1.00 97.06 87 MET A O 1
ATOM 697 N N . GLN A 1 88 ? -12.029 -8.058 -0.423 1.00 95.75 88 GLN A N 1
ATOM 698 C CA . GLN A 1 88 ? -13.123 -8.675 -1.182 1.00 95.75 88 GLN A CA 1
ATOM 699 C C . GLN A 1 88 ? -14.116 -7.640 -1.721 1.00 95.75 88 GLN A C 1
ATOM 701 O O . GLN A 1 88 ? -14.489 -7.695 -2.885 1.00 95.75 88 GLN A O 1
ATOM 706 N N . SER A 1 89 ? -14.525 -6.679 -0.895 1.00 95.75 89 SER A N 1
ATOM 707 C CA . SER A 1 89 ? -15.548 -5.686 -1.251 1.00 95.75 89 SER A CA 1
ATOM 708 C C . SER A 1 89 ? -15.077 -4.715 -2.334 1.00 95.75 89 SER A C 1
ATOM 710 O O . SER A 1 89 ? -15.885 -4.226 -3.119 1.00 95.75 89 SER A O 1
ATOM 712 N N . LEU A 1 90 ? -13.766 -4.473 -2.406 1.00 96.81 90 LEU A N 1
ATOM 713 C CA . LEU A 1 90 ? -13.132 -3.599 -3.391 1.00 96.81 90 LEU A CA 1
ATOM 714 C C . LEU A 1 90 ? -12.689 -4.331 -4.674 1.00 96.81 90 LEU A C 1
ATOM 716 O O . LEU A 1 90 ? -12.108 -3.697 -5.554 1.00 96.81 90 LEU A O 1
ATOM 720 N N . GLY A 1 91 ? -12.960 -5.637 -4.806 1.00 96.00 91 GLY A N 1
ATOM 721 C CA . GLY A 1 91 ? -12.656 -6.416 -6.016 1.00 96.00 91 GLY A CA 1
ATOM 722 C C . GLY A 1 91 ? -11.226 -6.970 -6.102 1.00 96.00 91 GLY A C 1
ATOM 723 O O . GLY A 1 91 ? -10.703 -7.173 -7.197 1.00 96.00 91 GLY A O 1
ATOM 724 N N . PHE A 1 92 ? -10.565 -7.180 -4.959 1.00 95.44 92 PHE A N 1
ATOM 725 C CA . PHE A 1 9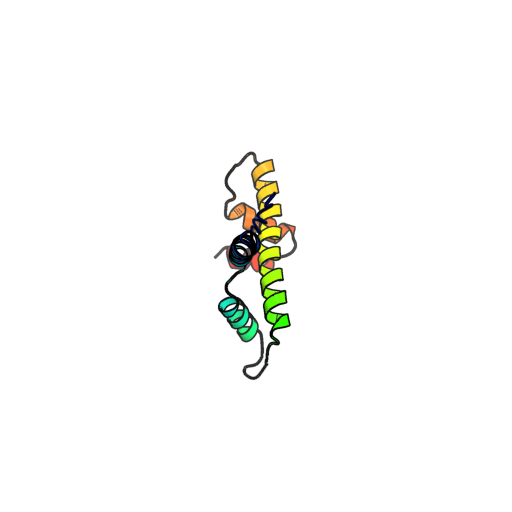2 ? -9.245 -7.817 -4.838 1.00 95.44 92 PHE A CA 1
ATOM 726 C C . PHE A 1 92 ? -9.354 -9.236 -4.247 1.00 95.44 92 PHE A C 1
ATOM 728 O O . PHE A 1 92 ? -8.538 -9.650 -3.417 1.00 95.44 92 PHE A O 1
ATOM 735 N N . GLU A 1 93 ? -10.368 -10.009 -4.639 1.00 92.75 93 GLU A N 1
ATOM 736 C CA . GLU A 1 93 ? -10.682 -11.318 -4.052 1.00 92.75 93 GLU A CA 1
ATOM 737 C C . GLU A 1 93 ? -9.516 -12.309 -4.168 1.00 92.75 93 GLU A C 1
ATOM 739 O O . GLU A 1 93 ? -9.223 -13.043 -3.223 1.00 92.75 93 GLU A O 1
ATOM 744 N N . ASN A 1 94 ? -8.791 -12.273 -5.288 1.00 92.31 94 ASN A N 1
ATOM 745 C CA . ASN A 1 94 ? -7.604 -13.095 -5.526 1.00 92.31 94 ASN A CA 1
ATOM 746 C C . ASN A 1 94 ? -6.470 -12.805 -4.527 1.00 92.31 94 ASN A C 1
ATOM 748 O O . ASN A 1 94 ? -5.697 -13.700 -4.193 1.00 92.31 94 ASN A O 1
ATOM 752 N N . TYR A 1 95 ? -6.370 -11.571 -4.027 1.00 91.88 95 TYR A N 1
ATOM 753 C CA . TYR A 1 9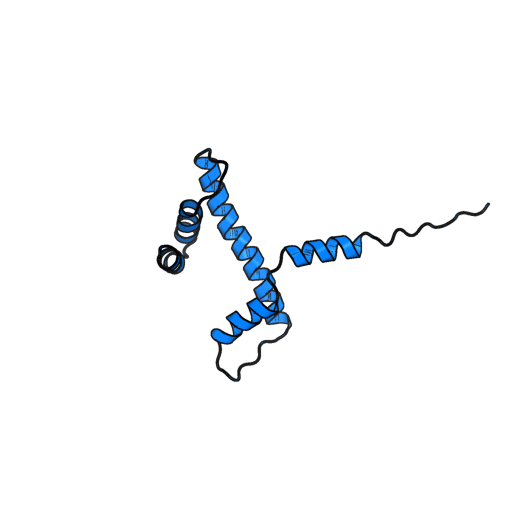5 ? -5.422 -11.218 -2.970 1.00 91.88 95 TYR A CA 1
ATOM 754 C C . TYR A 1 95 ? -5.945 -11.631 -1.593 1.00 91.88 95 TYR A C 1
ATOM 756 O O . TYR A 1 95 ? -5.171 -12.109 -0.765 1.00 91.88 95 TYR A O 1
ATOM 764 N N . ALA A 1 96 ? -7.253 -11.507 -1.353 1.00 89.50 96 ALA A N 1
ATOM 765 C CA . ALA A 1 96 ? -7.869 -11.929 -0.097 1.00 89.50 96 ALA A CA 1
ATOM 766 C C . ALA A 1 96 ? -7.710 -13.438 0.156 1.00 89.50 96 ALA A C 1
ATOM 768 O O . ALA A 1 96 ? -7.530 -13.849 1.298 1.00 89.50 96 ALA A O 1
ATOM 769 N N . GLU A 1 97 ? -7.764 -14.272 -0.884 1.00 89.31 97 GLU A N 1
ATOM 770 C CA . GLU A 1 97 ? -7.523 -15.716 -0.757 1.00 89.31 97 GLU A CA 1
ATOM 771 C C . GLU A 1 97 ? -6.086 -16.032 -0.339 1.00 89.31 97 GLU A C 1
ATOM 773 O O . GLU A 1 97 ? -5.875 -16.821 0.580 1.00 89.31 97 GLU A O 1
ATOM 778 N N . VAL A 1 98 ? -5.105 -15.372 -0.959 1.00 90.50 98 VAL A N 1
ATOM 779 C CA . VAL A 1 98 ? -3.684 -15.546 -0.624 1.00 90.50 98 VAL A CA 1
ATOM 780 C C . VAL A 1 98 ? -3.377 -15.063 0.796 1.00 90.50 98 VAL A C 1
ATOM 782 O O . VAL A 1 98 ? -2.520 -15.631 1.456 1.00 90.50 98 VAL A O 1
ATOM 785 N N . LEU A 1 99 ? -4.078 -14.046 1.301 1.00 90.25 99 LEU A N 1
ATOM 786 C CA . LEU A 1 99 ? -3.858 -13.508 2.649 1.00 90.25 99 LEU A CA 1
ATOM 787 C C . LEU A 1 99 ? -4.444 -14.369 3.785 1.00 90.25 99 LEU A C 1
ATOM 789 O O . LEU A 1 99 ? -4.167 -14.089 4.948 1.00 90.25 99 LEU A O 1
ATOM 793 N N . LYS A 1 100 ? -5.257 -15.389 3.480 1.00 84.25 100 LYS A N 1
ATOM 794 C CA . LYS A 1 100 ? -5.880 -16.275 4.485 1.00 84.25 100 LYS A CA 1
ATOM 795 C C . LYS A 1 100 ? -4.984 -17.432 4.947 1.00 84.25 100 LYS A C 1
ATOM 797 O O . LYS A 1 100 ? -5.387 -18.143 5.866 1.00 84.25 100 LYS A O 1
ATOM 802 N N . THR A 1 101 ? -3.844 -17.657 4.291 1.00 65.00 101 THR A N 1
ATOM 803 C CA . THR A 1 101 ? -2.884 -18.735 4.608 1.00 65.00 101 THR A CA 1
ATOM 804 C C . THR A 1 101 ? -2.030 -18.417 5.821 1.00 65.00 101 THR A C 1
ATOM 806 O O . THR A 1 101 ? -1.820 -19.347 6.629 1.0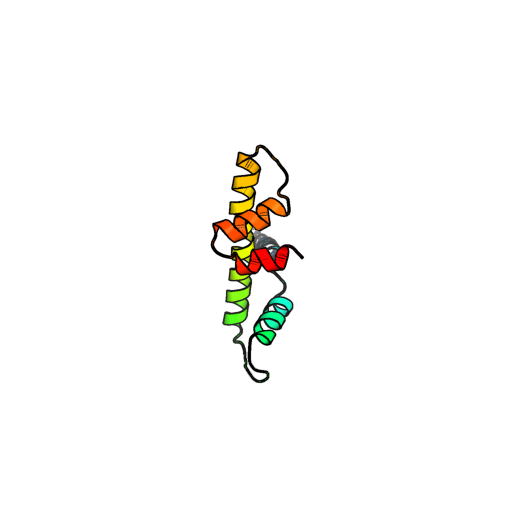0 65.00 101 THR A O 1
#